Protein AF-A0A1I2QXD5-F1 (afdb_monomer)

Nearest PDB structures (foldseek):
  4tpu-assembly1_A  TM=9.509E-01  e=5.670E-03  Methanosarcina acetivorans C2A
  1b71-assembly1_A  TM=9.323E-01  e=6.480E-03  Nitratidesulfovibrio vulgaris str. Hildenborough
  7xn7-assembly1_L  TM=6.156E-01  e=1.359E+00  Komagataella phaffii
  7o4j-assembly1_L  TM=5.881E-01  e=1.898E+00  Saccharomyces cerevisiae S288C
  8k5p-assembly1_L  TM=5.962E-01  e=1.898E+00  Saccharomyces cerevisiae S288C

Organism: NCBI:txid1529

Sequence (63 aa):
MKKFICTICGYVYEGEAAPEVCPQCKAPASKFVEKSDEEMSWADEHRIGVAKDIDERVIEGLN

Secondary structure (DSSP, 8-state):
-EEEEETTT--EEEESS--SB-TTT--BGGGEEEE-TT----SS---TTTTTT--HHHHHTT-

Mean pr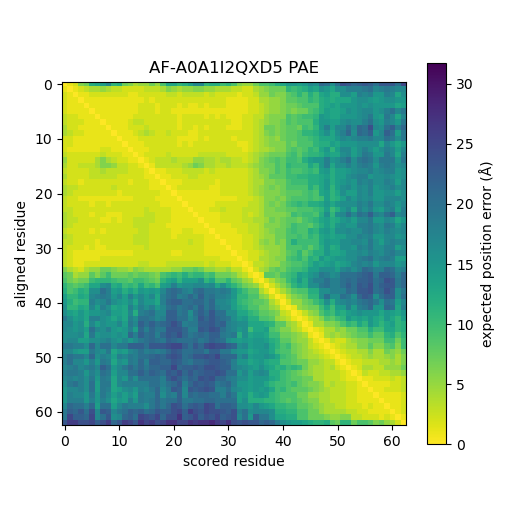edicted aligned error: 9.85 Å

InterPro domains:
  IPR024934 Rubredoxin-like domain [PS50903] (1-35)
  IPR048574 Rubrerythrin, rubredoxin-like domain [PF21349] (5-32)

Radius of gyration: 19.33 Å; Cα contacts (8 Å, |Δi|>4): 67; chains: 1; bounding box: 40×22×47 Å

pLDDT: mean 86.53, std 11.55, range [59.09, 97.12]

Foldseek 3Di:
DWWKAQQPPGDIDDDDAFDQADPPPRDGSVRIDTDDPVDPDDPDDPDPCPCVPPDVVVVVVVD

Solvent-accessible surface area (backbone atoms only — not comparable to full-atom values): 4239 Å² total; per-residue (Å²): 127,43,37,24,34,28,77,86,77,63,54,75,46,81,37,96,67,73,56,71,51,40,90,86,80,63,47,53,37,90,44,46,44,78,53,64,88,87,65,87,74,66,99,70,77,91,69,82,65,83,65,75,82,57,62,66,69,63,60,62,68,74,110

Structure (mmCIF, N/CA/C/O backbone):
data_AF-A0A1I2QXD5-F1
#
_entry.id   AF-A0A1I2QXD5-F1
#
loop_
_atom_site.group_PDB
_atom_site.id
_atom_site.type_symbol
_atom_site.label_atom_id
_atom_site.label_alt_id
_atom_site.label_comp_id
_atom_site.label_asym_id
_atom_site.label_entity_id
_atom_site.label_seq_id
_atom_site.pdbx_PDB_ins_code
_atom_site.Cartn_x
_atom_site.Cartn_y
_atom_site.Cartn_z
_atom_site.occupancy
_atom_site.B_iso_or_equiv
_atom_site.auth_seq_id
_atom_site.auth_comp_id
_atom_site.auth_asym_id
_atom_site.auth_atom_id
_atom_site.pdbx_PDB_model_num
ATOM 1 N N . MET A 1 1 ? -1.671 -13.625 14.835 1.00 76.44 1 MET A N 1
ATOM 2 C CA . MET A 1 1 ? -2.385 -12.363 14.554 1.00 76.44 1 MET A CA 1
ATOM 3 C C 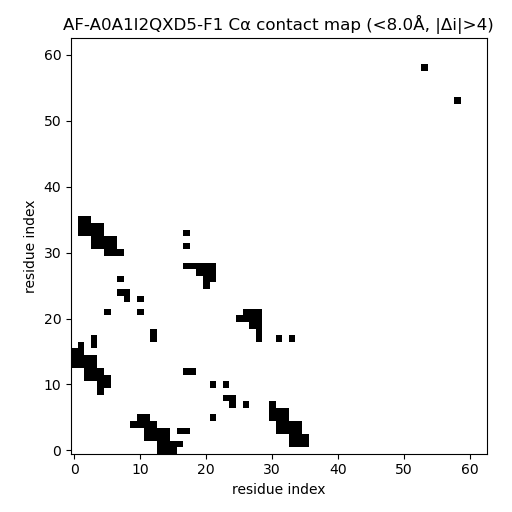. MET A 1 1 ? -2.143 -12.027 13.096 1.00 76.44 1 MET A C 1
ATOM 5 O O . MET A 1 1 ? -0.991 -12.072 12.682 1.00 76.44 1 MET A O 1
ATOM 9 N N . LYS A 1 2 ? -3.201 -11.823 12.310 1.00 89.12 2 LYS A N 1
ATOM 10 C CA . LYS A 1 2 ? -3.101 -11.580 10.867 1.00 89.12 2 LYS A CA 1
ATOM 11 C C . LYS A 1 2 ? -2.911 -10.088 10.609 1.00 89.12 2 LYS A C 1
ATOM 13 O O . LYS A 1 2 ? -3.426 -9.265 11.367 1.00 89.12 2 LYS A O 1
ATOM 18 N N . LYS A 1 3 ? -2.188 -9.743 9.544 1.00 92.19 3 LYS A N 1
ATOM 19 C CA . LYS A 1 3 ? -2.052 -8.361 9.070 1.00 92.19 3 LYS A CA 1
ATOM 20 C C . LYS A 1 3 ? -2.974 -8.155 7.883 1.00 92.19 3 LYS A C 1
ATOM 22 O O . LYS A 1 3 ? -2.936 -8.928 6.935 1.00 92.19 3 LYS A O 1
ATOM 27 N N . PHE A 1 4 ? -3.764 -7.095 7.912 1.00 94.38 4 PHE A N 1
ATOM 28 C CA . PHE A 1 4 ? -4.636 -6.695 6.819 1.00 94.38 4 PHE A CA 1
ATOM 29 C C . PHE A 1 4 ? -4.197 -5.325 6.321 1.00 94.38 4 PHE A C 1
ATOM 31 O O . PHE A 1 4 ? -4.186 -4.362 7.086 1.00 94.38 4 PHE A O 1
ATOM 38 N N . ILE A 1 5 ? -3.855 -5.221 5.041 1.00 94.81 5 ILE A N 1
ATOM 39 C CA . ILE A 1 5 ? -3.406 -3.969 4.429 1.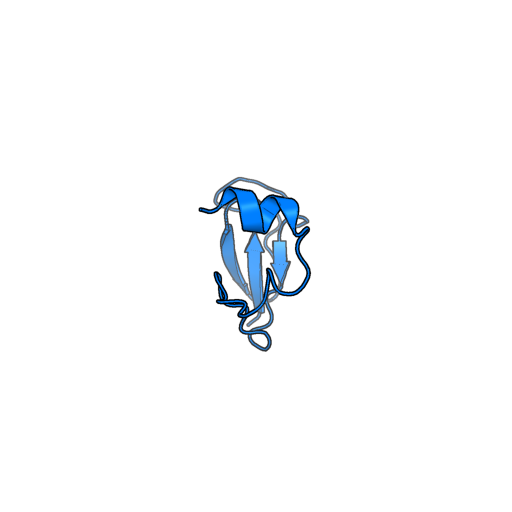00 94.81 5 ILE A CA 1
ATOM 40 C C . ILE A 1 5 ? -4.512 -3.423 3.536 1.00 94.81 5 ILE A C 1
ATOM 42 O O . ILE A 1 5 ? -5.007 -4.115 2.648 1.00 94.81 5 ILE A O 1
ATOM 46 N N . CYS A 1 6 ? -4.893 -2.168 3.755 1.00 96.38 6 CYS A N 1
ATOM 47 C CA . CYS A 1 6 ? -5.815 -1.459 2.881 1.00 96.38 6 CYS A CA 1
ATOM 48 C C . CYS A 1 6 ? -5.133 -1.157 1.538 1.00 96.38 6 CYS A C 1
ATOM 50 O O . CYS A 1 6 ? -4.184 -0.377 1.487 1.00 96.38 6 CYS A O 1
ATOM 52 N N . THR A 1 7 ? -5.658 -1.685 0.432 1.00 95.31 7 THR A N 1
ATOM 53 C CA . THR A 1 7 ? -5.117 -1.466 -0.922 1.00 95.31 7 THR A CA 1
ATOM 54 C C . THR A 1 7 ? -5.333 -0.045 -1.447 1.00 95.31 7 THR A C 1
ATOM 56 O O . THR A 1 7 ? -4.845 0.284 -2.522 1.00 95.31 7 THR A O 1
ATOM 59 N N . ILE A 1 8 ? -6.117 0.780 -0.744 1.00 96.06 8 ILE A N 1
ATOM 60 C CA . ILE A 1 8 ? -6.424 2.158 -1.155 1.00 96.06 8 ILE A CA 1
ATOM 61 C C . ILE A 1 8 ? -5.415 3.147 -0.575 1.00 96.06 8 ILE A C 1
ATOM 63 O O . ILE A 1 8 ? -4.948 4.027 -1.286 1.00 96.06 8 ILE A O 1
ATOM 67 N N . CYS A 1 9 ? -5.097 3.022 0.716 1.00 95.62 9 CYS A N 1
ATOM 68 C CA . CYS A 1 9 ? -4.265 4.001 1.423 1.00 95.62 9 CYS A CA 1
ATOM 69 C C . CYS A 1 9 ? -3.061 3.394 2.155 1.00 95.62 9 CYS A C 1
ATOM 71 O O . CYS A 1 9 ? -2.308 4.131 2.780 1.00 95.62 9 CYS A O 1
ATOM 73 N N . GLY A 1 10 ? -2.900 2.069 2.147 1.00 92.81 10 GLY A N 1
ATOM 74 C CA . GLY A 1 10 ? -1.791 1.382 2.814 1.00 92.81 10 GLY A CA 1
ATOM 75 C C . GLY A 1 10 ? -1.927 1.223 4.332 1.00 92.81 10 GLY A C 1
ATOM 76 O O . GLY A 1 10 ? -0.982 0.770 4.966 1.00 92.81 10 GLY A O 1
ATOM 77 N N . TYR A 1 11 ? -3.072 1.569 4.937 1.00 95.50 11 TYR A N 1
ATOM 78 C CA . TYR A 1 11 ? -3.288 1.362 6.377 1.00 95.50 11 TYR A CA 1
ATOM 79 C C . TYR A 1 11 ? -3.179 -0.126 6.740 1.00 95.50 11 TYR A C 1
ATOM 81 O O . TYR A 1 11 ? -3.820 -0.958 6.095 1.00 95.50 11 TYR A O 1
ATOM 89 N N . VAL A 1 12 ? -2.402 -0.437 7.779 1.00 94.56 12 VAL A N 1
ATOM 90 C CA . VAL A 1 12 ? -2.188 -1.800 8.280 1.00 94.56 12 VAL A CA 1
ATOM 91 C C . VAL A 1 12 ? -2.995 -1.999 9.559 1.00 94.56 12 VAL A C 1
ATOM 93 O O . VAL A 1 12 ? -2.854 -1.236 10.513 1.00 94.56 12 VAL A O 1
ATOM 96 N N . TYR A 1 13 ? -3.838 -3.027 9.569 1.00 94.62 13 TYR A N 1
ATOM 97 C CA . TYR A 1 13 ? -4.593 -3.478 10.731 1.00 94.62 13 TYR A CA 1
ATOM 98 C C . TYR A 1 13 ? -4.088 -4.849 11.184 1.00 94.62 13 TYR A C 1
ATOM 100 O O . TYR A 1 13 ? -3.937 -5.748 10.357 1.00 94.62 13 TYR A O 1
ATOM 108 N N . GLU A 1 14 ? -3.861 -5.027 12.484 1.00 93.69 14 GLU A N 1
ATOM 109 C CA . GLU A 1 14 ? -3.464 -6.310 13.067 1.00 93.69 14 GLU A CA 1
ATOM 110 C C . GLU A 1 14 ? -4.609 -6.873 13.914 1.00 93.69 14 GLU A C 1
ATOM 112 O O . GLU A 1 14 ? -5.072 -6.226 14.852 1.00 93.69 14 GLU A O 1
ATOM 117 N N . GLY A 1 15 ? -5.085 -8.074 13.581 1.00 91.56 15 GLY A N 1
ATOM 118 C CA . GLY A 1 15 ? -6.207 -8.699 14.280 1.00 91.56 15 GLY A CA 1
ATOM 119 C C . GLY A 1 15 ? -6.597 -10.059 13.703 1.00 91.56 15 GLY A C 1
ATOM 120 O O . GLY A 1 15 ? -5.827 -10.682 12.973 1.00 91.56 15 GLY A O 1
ATOM 121 N N . GLU A 1 16 ? -7.793 -10.531 14.048 1.00 91.25 16 GLU A N 1
ATOM 122 C CA . GLU A 1 16 ? -8.361 -11.789 13.532 1.00 91.25 16 GLU A CA 1
ATOM 123 C C . GLU A 1 16 ? -9.010 -11.604 12.145 1.00 91.25 16 GLU A C 1
ATOM 125 O O . GLU A 1 16 ? -8.925 -12.491 11.297 1.00 91.25 16 GLU A O 1
ATOM 130 N N . ALA A 1 17 ? -9.622 -10.439 11.894 1.00 92.56 17 ALA A N 1
ATOM 131 C CA . ALA A 1 17 ? -10.325 -10.101 10.654 1.00 92.56 17 ALA A CA 1
ATOM 132 C C . ALA A 1 17 ? -10.153 -8.614 10.293 1.00 92.56 17 ALA A C 1
ATOM 134 O O . ALA A 1 17 ? -9.964 -7.784 11.179 1.00 92.56 17 ALA A O 1
ATOM 135 N N . ALA A 1 18 ? -10.242 -8.266 9.005 1.00 93.88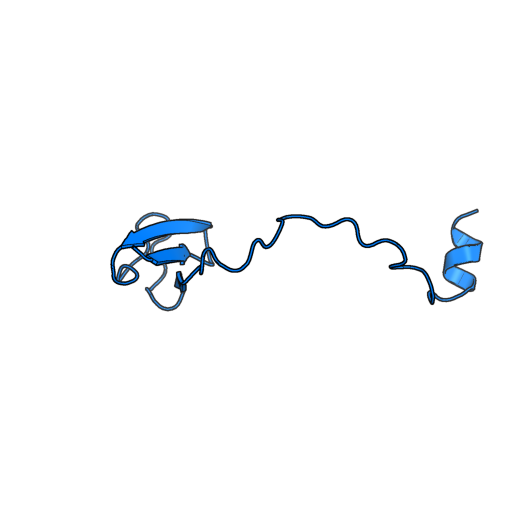 18 ALA A N 1
ATOM 136 C CA . ALA A 1 18 ? -10.200 -6.873 8.556 1.00 93.88 18 ALA A CA 1
ATOM 137 C C . ALA A 1 18 ? -11.388 -6.051 9.112 1.00 93.88 18 ALA A C 1
ATOM 139 O O . ALA A 1 18 ? -12.495 -6.583 9.222 1.00 93.88 18 ALA A O 1
ATOM 140 N N 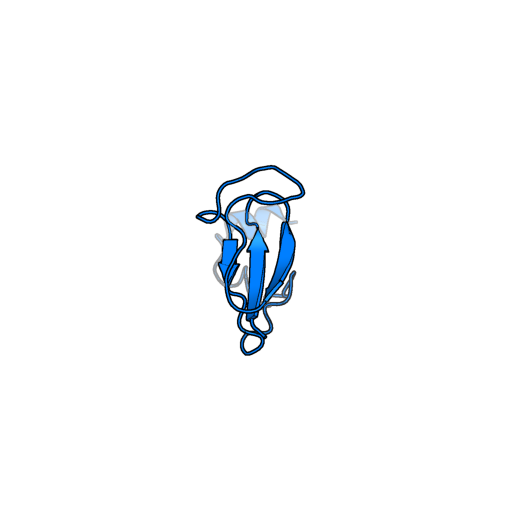. PRO A 1 19 ? -11.200 -4.753 9.420 1.00 94.69 19 PRO A N 1
ATOM 141 C CA . PRO A 1 19 ? -12.285 -3.893 9.887 1.00 94.69 19 PRO A CA 1
ATOM 142 C C . PRO A 1 19 ? -13.323 -3.646 8.782 1.00 94.69 19 PRO A C 1
ATOM 144 O O . PRO A 1 19 ? -12.974 -3.575 7.603 1.00 94.69 19 PRO A O 1
ATOM 147 N N . GLU A 1 20 ? -14.590 -3.436 9.165 1.00 96.38 20 GLU A N 1
ATOM 148 C CA . GLU A 1 20 ? -15.690 -3.157 8.220 1.00 96.38 20 GLU A CA 1
ATOM 149 C C . GLU A 1 20 ? -15.425 -1.917 7.352 1.00 96.38 20 GLU A C 1
ATOM 151 O O . GLU A 1 20 ? -15.748 -1.886 6.161 1.00 96.38 20 GLU A O 1
ATOM 156 N N . VAL A 1 21 ? -14.800 -0.902 7.954 1.00 96.94 21 VAL A N 1
ATOM 157 C CA . VAL A 1 21 ? -14.456 0.369 7.320 1.00 96.94 21 VAL A CA 1
ATOM 158 C C . VAL A 1 21 ? -13.027 0.745 7.696 1.00 96.94 21 VAL A C 1
ATOM 160 O O . VAL A 1 21 ? -12.660 0.752 8.871 1.00 96.94 21 VAL A O 1
ATOM 163 N N . CYS A 1 22 ? -12.214 1.094 6.698 1.00 97.12 22 CYS A N 1
ATOM 164 C CA . CYS A 1 22 ? -10.861 1.586 6.924 1.00 97.12 22 CYS A CA 1
ATOM 165 C C . CYS A 1 22 ? -10.900 2.893 7.741 1.00 97.12 22 CYS A C 1
ATOM 167 O O . CYS A 1 2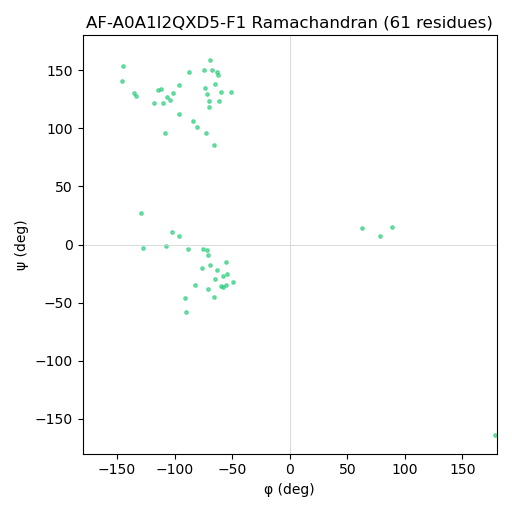2 ? -11.503 3.867 7.281 1.00 97.12 22 CYS A O 1
ATOM 169 N N . PRO A 1 23 ? -10.222 2.980 8.901 1.00 96.31 23 PRO A N 1
ATOM 170 C CA . PRO A 1 23 ? -10.264 4.170 9.754 1.00 96.31 23 PRO A CA 1
ATOM 171 C C . PRO A 1 23 ? -9.555 5.383 9.136 1.00 96.31 23 PRO A C 1
ATOM 173 O O . PRO A 1 23 ? -9.788 6.510 9.563 1.00 96.31 23 PRO A O 1
ATOM 176 N N . GLN A 1 24 ? -8.700 5.167 8.129 1.00 96.06 24 GLN A N 1
ATOM 177 C CA . GLN A 1 24 ? -7.956 6.239 7.472 1.00 96.06 24 GLN A CA 1
ATOM 178 C C . GLN A 1 24 ? -8.732 6.818 6.275 1.00 96.06 24 GLN A C 1
ATOM 180 O O . GLN A 1 24 ? -9.060 8.001 6.257 1.00 96.06 24 GLN A O 1
ATOM 185 N N . CYS A 1 25 ? -9.074 5.980 5.292 1.00 96.75 25 CYS A N 1
ATOM 186 C CA . CYS A 1 25 ? -9.669 6.427 4.026 1.00 96.75 25 CYS A CA 1
ATOM 187 C C . CYS A 1 25 ? -11.162 6.104 3.871 1.00 96.75 25 CYS A C 1
ATOM 189 O O . CYS A 1 25 ? -11.753 6.445 2.850 1.00 96.75 25 CYS A O 1
ATOM 191 N N . LYS A 1 26 ? -11.780 5.444 4.861 1.00 96.81 26 LYS A N 1
ATOM 192 C CA . LYS A 1 26 ? -13.196 5.030 4.862 1.00 96.81 26 LYS A CA 1
ATOM 193 C C . LYS A 1 26 ? -13.585 4.023 3.769 1.00 96.81 26 LYS A C 1
ATOM 195 O O . LYS A 1 26 ? -14.769 3.805 3.530 1.00 96.81 26 LYS A O 1
ATOM 200 N N . ALA A 1 27 ? -12.610 3.387 3.117 1.00 96.94 27 ALA A N 1
ATOM 201 C CA . ALA A 1 27 ? -12.865 2.298 2.178 1.00 96.94 27 ALA A CA 1
ATOM 202 C C . ALA A 1 27 ? -13.507 1.080 2.881 1.00 96.94 27 ALA A C 1
ATOM 204 O O . ALA A 1 27 ? -13.200 0.829 4.049 1.00 96.94 27 ALA A O 1
ATOM 205 N N . PRO A 1 28 ? -14.360 0.305 2.187 1.00 97.12 28 PRO A N 1
ATOM 206 C CA . PRO A 1 28 ? -14.991 -0.888 2.755 1.00 97.12 28 PRO A CA 1
ATOM 207 C C . PRO A 1 28 ? -13.983 -2.025 2.986 1.00 97.12 28 PRO A C 1
ATOM 209 O O . PRO A 1 28 ? -12.968 -2.101 2.288 1.00 97.12 28 PRO A O 1
ATOM 212 N N . ALA A 1 29 ? -14.313 -2.969 3.876 1.00 95.19 29 ALA A N 1
ATOM 213 C CA . ALA A 1 29 ? -13.499 -4.151 4.208 1.00 95.19 29 ALA A CA 1
ATOM 214 C C . ALA A 1 29 ? -12.992 -4.939 2.988 1.00 95.19 29 ALA A C 1
ATOM 216 O O . ALA A 1 29 ? -11.879 -5.450 2.998 1.00 95.19 29 ALA A O 1
ATOM 217 N N . SER A 1 30 ? -13.771 -4.971 1.898 1.00 96.06 30 SER A N 1
ATOM 218 C CA . SER A 1 30 ? -13.385 -5.587 0.612 1.00 96.06 30 SER A CA 1
ATOM 219 C C . SER A 1 30 ? -12.077 -5.058 0.002 1.00 96.06 30 SER A C 1
ATOM 221 O O . SER A 1 30 ? -11.550 -5.654 -0.933 1.00 96.06 30 SER A O 1
ATOM 223 N N . LYS A 1 31 ? -11.569 -3.918 0.487 1.00 96.44 31 LYS A N 1
ATOM 224 C CA . LYS A 1 31 ? -10.295 -3.322 0.071 1.00 96.44 31 LYS A CA 1
ATOM 225 C C . LYS A 1 31 ? -9.128 -3.672 0.992 1.00 96.44 31 LYS A C 1
ATOM 227 O O . LYS A 1 31 ? -8.057 -3.095 0.833 1.00 96.44 31 LYS A O 1
ATOM 232 N N . PHE A 1 32 ? -9.311 -4.569 1.953 1.00 96.25 32 PHE A N 1
ATOM 233 C CA . PHE A 1 32 ? -8.215 -5.121 2.738 1.00 96.25 32 PHE A CA 1
ATOM 234 C C . PHE A 1 32 ? -7.753 -6.454 2.157 1.00 96.25 32 PHE A C 1
ATOM 236 O O . PHE A 1 32 ? -8.565 -7.307 1.809 1.00 96.25 32 PHE A O 1
ATOM 243 N N . VAL A 1 33 ? -6.439 -6.633 2.093 1.00 94.00 33 VAL A N 1
ATOM 244 C CA . VAL A 1 33 ? -5.785 -7.902 1.755 1.00 94.00 33 VAL A CA 1
ATOM 245 C C . VAL A 1 33 ? -5.020 -8.412 2.964 1.00 94.00 33 VAL A C 1
ATOM 247 O O . VAL A 1 33 ? -4.302 -7.652 3.615 1.00 94.00 33 VAL A O 1
ATOM 250 N N . GLU A 1 34 ? -5.195 -9.695 3.275 1.00 93.38 34 GLU A N 1
ATOM 251 C CA . GLU A 1 34 ? -4.410 -10.376 4.301 1.00 93.38 34 GLU A CA 1
ATOM 252 C C . GLU A 1 34 ? -2.972 -10.546 3.798 1.00 93.38 34 GLU A C 1
ATOM 254 O O . GLU A 1 34 ? -2.739 -11.106 2.728 1.00 93.38 34 GLU A O 1
ATOM 259 N N . LYS A 1 35 ? -2.007 -10.037 4.559 1.00 85.12 35 LYS A N 1
ATOM 260 C CA . LYS A 1 35 ? -0.579 -10.206 4.311 1.00 85.12 35 LYS A CA 1
ATOM 261 C C . LYS A 1 35 ? -0.096 -11.375 5.163 1.00 85.12 35 LYS A C 1
ATOM 263 O O . LYS A 1 35 ? -0.074 -11.271 6.391 1.00 85.12 35 LYS A O 1
ATOM 268 N N . SER A 1 36 ? 0.289 -12.474 4.519 1.00 77.31 36 SER A N 1
ATOM 269 C CA . SER A 1 36 ? 1.072 -13.521 5.170 1.00 77.31 36 SER A CA 1
ATOM 270 C C . SER A 1 36 ? 2.511 -13.023 5.354 1.00 77.31 36 SER A C 1
ATOM 272 O O . SER A 1 36 ? 3.101 -12.432 4.447 1.00 77.31 36 SER A O 1
ATOM 274 N N . ASP A 1 37 ? 3.082 -13.239 6.541 1.00 67.06 37 ASP A N 1
ATOM 275 C CA . ASP A 1 37 ? 4.503 -12.952 6.812 1.00 67.06 37 ASP A CA 1
ATOM 276 C C . ASP A 1 37 ? 5.441 -13.961 6.099 1.00 67.06 37 ASP A C 1
ATOM 278 O O . ASP A 1 37 ? 6.657 -13.795 6.119 1.00 67.06 37 ASP A O 1
ATOM 282 N N . GLU A 1 38 ? 4.894 -14.987 5.434 1.00 63.62 38 GLU A N 1
ATOM 283 C CA . GLU A 1 38 ? 5.657 -16.026 4.721 1.00 63.62 38 GLU A CA 1
ATOM 284 C C . GLU A 1 38 ? 6.222 -15.553 3.367 1.00 63.62 38 GLU A C 1
ATOM 286 O O . GLU A 1 38 ? 7.211 -16.106 2.891 1.00 63.62 38 GLU A O 1
ATOM 291 N N . GLU A 1 39 ? 5.671 -14.487 2.774 1.00 59.97 39 GLU A N 1
ATOM 292 C CA . GLU A 1 39 ? 6.207 -13.870 1.553 1.00 59.97 39 GLU A 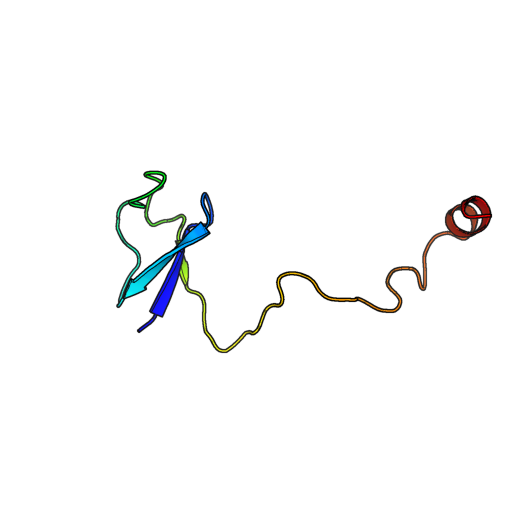CA 1
ATOM 293 C C . GLU A 1 39 ? 6.847 -12.508 1.857 1.00 59.97 39 GLU A C 1
ATOM 295 O O . GLU A 1 39 ? 6.188 -11.455 1.876 1.00 59.97 39 GLU A O 1
ATOM 300 N N . MET A 1 40 ? 8.172 -12.516 2.042 1.00 59.09 40 MET A N 1
ATOM 301 C CA . MET A 1 40 ? 8.994 -11.306 1.952 1.00 59.09 40 MET A CA 1
ATOM 302 C C . MET A 1 40 ? 8.984 -10.783 0.510 1.00 59.09 40 MET A C 1
ATOM 304 O O . MET A 1 40 ? 9.866 -11.076 -0.292 1.00 59.09 40 MET A O 1
ATOM 308 N N . SER A 1 41 ? 7.968 -9.991 0.182 1.00 64.06 41 SER A N 1
ATOM 309 C CA . SER A 1 41 ? 7.937 -9.181 -1.033 1.00 64.06 41 SER A CA 1
ATOM 310 C C . SER A 1 41 ? 8.674 -7.868 -0.762 1.00 64.06 41 SER A C 1
ATOM 312 O O . SER A 1 41 ? 8.157 -7.001 -0.049 1.00 64.06 41 SER A O 1
ATOM 314 N N . TRP A 1 42 ? 9.880 -7.719 -1.300 1.00 71.19 42 TRP A N 1
ATOM 315 C CA . TRP A 1 42 ? 10.615 -6.457 -1.257 1.00 71.19 42 TRP A CA 1
ATOM 316 C C . TRP A 1 42 ? 9.859 -5.401 -2.074 1.00 71.19 42 TRP A C 1
ATOM 318 O O . TRP A 1 42 ? 9.325 -5.708 -3.138 1.00 71.19 42 TRP A O 1
ATOM 328 N N . ALA A 1 43 ? 9.777 -4.168 -1.564 1.00 61.03 43 ALA A N 1
ATOM 329 C CA . ALA A 1 43 ? 9.087 -3.073 -2.257 1.00 61.03 43 ALA A CA 1
ATOM 330 C C . ALA A 1 43 ? 9.750 -2.706 -3.599 1.00 61.03 43 ALA A C 1
ATOM 332 O O . ALA A 1 43 ? 9.097 -2.139 -4.469 1.00 61.03 43 ALA A O 1
ATOM 333 N N . ASP A 1 44 ? 11.029 -3.051 -3.751 1.00 64.56 44 ASP A N 1
ATOM 334 C CA . ASP A 1 44 ? 11.808 -2.937 -4.976 1.00 64.56 44 ASP A CA 1
ATOM 335 C C . ASP A 1 44 ? 12.802 -4.109 -5.044 1.00 64.56 44 ASP A C 1
ATOM 337 O O . ASP A 1 44 ? 13.355 -4.517 -4.019 1.00 64.56 44 ASP A O 1
ATOM 341 N N . GLU A 1 45 ? 13.011 -4.675 -6.233 1.00 71.19 45 GLU A N 1
ATOM 342 C CA . GLU A 1 45 ? 13.925 -5.798 -6.469 1.00 71.19 45 GLU A CA 1
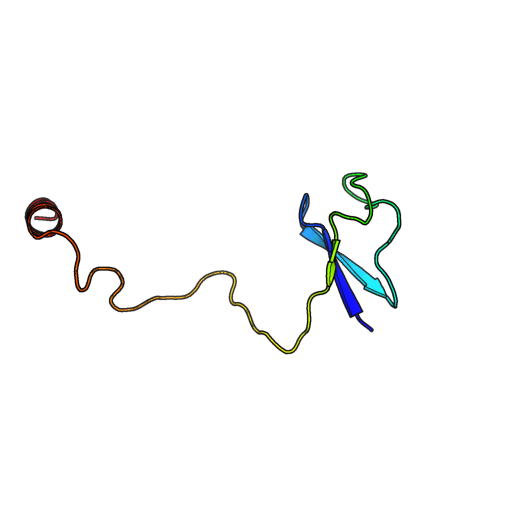ATOM 343 C C . GLU A 1 45 ? 14.794 -5.509 -7.698 1.00 71.19 45 GLU A C 1
ATOM 345 O O . GLU A 1 45 ? 14.286 -5.231 -8.788 1.00 71.19 45 GLU A O 1
ATOM 350 N N . HIS A 1 46 ? 16.117 -5.635 -7.549 1.00 73.69 46 HIS A N 1
ATOM 351 C CA . HIS A 1 46 ? 17.044 -5.533 -8.673 1.00 73.69 46 HIS A CA 1
ATOM 352 C C . HIS A 1 46 ? 16.943 -6.781 -9.548 1.00 73.69 46 HIS A C 1
ATOM 354 O O . HIS A 1 46 ? 17.593 -7.799 -9.306 1.00 73.69 46 HIS A O 1
ATOM 360 N N . ARG A 1 47 ? 16.146 -6.692 -10.610 1.00 74.56 47 ARG A N 1
ATOM 361 C CA . ARG A 1 47 ? 16.084 -7.737 -11.631 1.00 74.56 47 ARG A CA 1
ATOM 362 C C . ARG A 1 47 ? 17.256 -7.581 -12.596 1.00 74.56 47 ARG A C 1
ATOM 364 O O . ARG A 1 47 ? 17.245 -6.743 -13.496 1.00 74.56 47 ARG A O 1
ATOM 371 N N . ILE A 1 48 ? 18.287 -8.398 -12.408 1.00 77.31 48 ILE A N 1
ATOM 372 C CA . ILE A 1 48 ? 19.411 -8.476 -13.345 1.00 77.31 48 ILE A CA 1
ATOM 373 C C . ILE A 1 48 ? 18.934 -9.174 -14.625 1.00 77.31 48 ILE A C 1
ATOM 375 O O . ILE A 1 48 ? 18.342 -10.248 -14.570 1.00 77.31 48 ILE A O 1
ATOM 379 N N . GLY A 1 49 ? 19.205 -8.569 -15.784 1.00 78.50 49 GLY A N 1
ATOM 380 C CA . GLY A 1 49 ? 18.875 -9.160 -17.084 1.00 78.50 49 GLY A CA 1
ATOM 381 C C . GLY A 1 49 ? 17.480 -8.831 -17.623 1.00 78.50 49 GLY A C 1
ATOM 382 O O . GLY A 1 49 ? 17.061 -9.454 -18.591 1.00 78.50 49 GLY A O 1
ATOM 383 N N . VAL A 1 50 ? 16.779 -7.830 -17.076 1.00 82.00 50 VAL A N 1
ATOM 3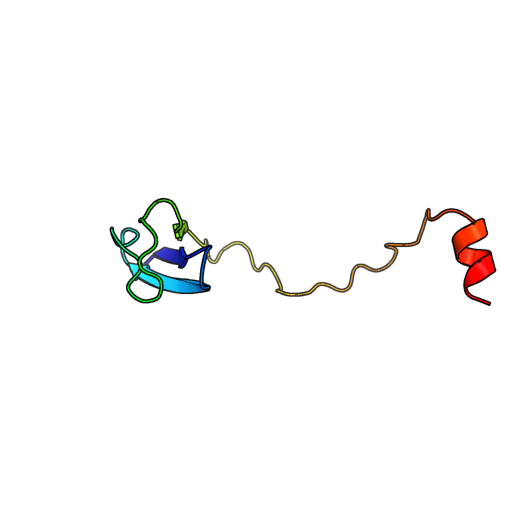84 C CA . VAL A 1 50 ? 15.481 -7.355 -17.619 1.00 82.00 50 VAL A CA 1
ATOM 385 C C . VAL A 1 50 ? 15.531 -6.956 -19.095 1.00 82.00 50 VAL A C 1
ATOM 387 O O . VAL A 1 50 ? 14.514 -7.005 -19.776 1.00 82.00 50 VAL A O 1
ATOM 390 N N . ALA A 1 51 ? 16.710 -6.578 -19.588 1.00 80.06 51 ALA A N 1
ATOM 391 C CA . ALA A 1 51 ? 16.937 -6.158 -20.965 1.00 80.06 51 ALA A CA 1
ATOM 392 C C . ALA A 1 51 ? 17.593 -7.246 -21.834 1.00 80.06 51 ALA A C 1
ATOM 394 O O . ALA A 1 51 ? 18.040 -6.943 -22.934 1.00 80.06 51 ALA A O 1
ATOM 395 N N . LYS A 1 52 ? 17.696 -8.496 -21.357 1.00 82.50 52 LYS A N 1
ATOM 396 C CA . LYS A 1 52 ? 18.461 -9.556 -22.039 1.00 82.50 52 LYS A CA 1
ATOM 397 C C . LYS A 1 52 ? 17.979 -9.836 -23.470 1.00 82.50 52 LYS A C 1
ATOM 399 O O . LYS A 1 52 ? 18.795 -10.217 -24.298 1.00 82.50 52 LYS A O 1
ATOM 404 N N . ASP A 1 53 ? 16.703 -9.584 -23.751 1.00 86.38 53 ASP A N 1
ATOM 405 C CA . ASP A 1 53 ? 16.066 -9.885 -25.037 1.00 86.38 53 ASP A CA 1
ATOM 406 C C . ASP A 1 53 ? 15.313 -8.669 -25.617 1.00 86.38 53 ASP A C 1
ATOM 408 O O . ASP A 1 53 ? 14.313 -8.818 -26.320 1.00 86.38 53 ASP A O 1
ATOM 412 N N . ILE A 1 54 ? 15.737 -7.447 -25.273 1.00 89.06 54 ILE A N 1
ATOM 413 C CA . ILE A 1 54 ? 15.119 -6.229 -25.813 1.00 89.06 54 ILE A CA 1
ATOM 414 C C . ILE A 1 54 ? 15.538 -5.995 -27.274 1.00 89.06 54 ILE A C 1
ATOM 416 O O . ILE A 1 54 ? 16.628 -6.385 -27.684 1.00 89.06 54 ILE A O 1
ATOM 420 N N . ASP A 1 55 ? 14.655 -5.364 -28.056 1.00 92.75 55 ASP A N 1
ATOM 421 C CA . ASP A 1 55 ? 14.872 -5.032 -29.473 1.00 92.75 55 ASP A CA 1
ATOM 422 C C . ASP A 1 55 ? 16.215 -4.309 -29.683 1.00 92.75 55 ASP A C 1
ATOM 424 O O . ASP A 1 55 ? 16.530 -3.339 -28.990 1.00 92.75 55 ASP A O 1
ATOM 428 N N . GLU A 1 56 ? 16.989 -4.774 -30.663 1.00 90.94 56 GLU A N 1
ATOM 429 C CA . GLU A 1 56 ? 18.326 -4.267 -30.987 1.00 90.94 56 GLU A CA 1
ATOM 430 C C . GLU A 1 56 ? 18.332 -2.757 -31.266 1.00 90.94 56 GLU A C 1
ATOM 432 O O . GLU A 1 56 ? 19.235 -2.054 -30.819 1.00 90.94 56 GLU A O 1
ATOM 437 N N . ARG A 1 57 ? 17.268 -2.213 -31.870 1.00 91.69 57 ARG A N 1
ATOM 438 C CA . ARG A 1 57 ? 17.145 -0.768 -32.133 1.00 91.69 57 ARG A CA 1
ATOM 439 C C . ARG A 1 57 ? 17.057 0.053 -30.852 1.00 91.69 57 ARG A C 1
ATOM 441 O O . ARG A 1 57 ? 17.457 1.213 -30.830 1.00 91.69 57 ARG A O 1
ATOM 448 N N . VAL A 1 58 ? 16.504 -0.525 -29.782 1.00 90.19 58 VAL A N 1
ATOM 449 C CA . VAL A 1 58 ? 16.457 0.130 -28.469 1.00 90.19 58 VAL A CA 1
ATOM 450 C C . VAL A 1 58 ? 17.857 0.180 -27.869 1.00 90.19 58 VAL A C 1
ATOM 452 O O . VAL A 1 58 ? 18.213 1.193 -27.282 1.00 90.19 58 VAL A O 1
ATOM 455 N N . ILE A 1 59 ? 18.660 -0.870 -28.056 1.00 88.12 59 ILE A N 1
ATOM 456 C CA . ILE A 1 59 ? 20.056 -0.919 -27.601 1.00 88.12 59 ILE A CA 1
ATOM 457 C C . ILE A 1 59 ? 20.903 0.102 -28.368 1.00 88.12 59 ILE A C 1
ATOM 459 O O . ILE A 1 59 ? 21.660 0.852 -27.757 1.00 88.12 59 ILE A O 1
ATOM 463 N N . GLU A 1 60 ? 20.743 0.178 -29.690 1.00 89.62 60 GLU A N 1
ATOM 464 C CA . GLU A 1 60 ? 21.447 1.143 -30.543 1.00 89.62 60 GLU A CA 1
ATOM 465 C C . GLU A 1 60 ? 21.149 2.599 -30.156 1.00 89.62 60 GLU A C 1
ATOM 467 O O . GLU A 1 60 ? 22.045 3.438 -30.201 1.00 89.62 60 GLU A O 1
ATOM 472 N N . GLY A 1 61 ? 19.916 2.895 -29.730 1.00 87.69 61 GLY A N 1
ATOM 473 C CA . GLY A 1 61 ? 19.495 4.230 -29.297 1.00 87.69 61 GLY A CA 1
ATOM 474 C C . GLY A 1 61 ? 19.992 4.669 -27.913 1.00 87.69 61 GLY A C 1
ATOM 475 O O . GLY A 1 61 ? 19.699 5.794 -27.511 1.00 87.69 61 GLY A O 1
ATOM 476 N N . LEU A 1 62 ? 20.700 3.809 -27.169 1.00 84.06 62 LEU A N 1
ATOM 477 C CA . LEU A 1 62 ? 21.287 4.145 -25.862 1.00 84.06 62 LEU A CA 1
ATOM 478 C C . LEU A 1 62 ? 22.708 4.735 -25.958 1.00 84.06 62 LEU A C 1
ATOM 480 O O . LEU A 1 62 ? 23.261 5.100 -24.918 1.00 84.06 62 LEU A O 1
ATOM 484 N N . ASN A 1 63 ? 23.286 4.817 -27.164 1.00 60.81 63 ASN A N 1
ATOM 485 C CA . ASN A 1 63 ? 24.635 5.338 -27.429 1.00 60.81 63 ASN A CA 1
ATOM 486 C C . ASN A 1 63 ? 24.645 6.798 -27.895 1.00 60.81 63 ASN A C 1
ATOM 488 O O . ASN A 1 63 ? 23.817 7.158 -28.761 1.00 60.81 63 ASN A O 1
#